Protein AF-A0A521U8N0-F1 (afdb_monomer)

Structure (mmCIF, N/CA/C/O backbone):
data_AF-A0A521U8N0-F1
#
_entry.id   AF-A0A521U8N0-F1
#
loop_
_atom_site.group_PDB
_atom_site.id
_atom_site.type_symbol
_atom_site.label_atom_id
_atom_site.label_alt_id
_atom_site.label_comp_id
_atom_site.label_asym_id
_atom_site.label_entity_id
_atom_site.label_seq_id
_atom_site.pdbx_PDB_ins_code
_atom_site.Cartn_x
_atom_site.Cartn_y
_atom_site.Cartn_z
_atom_site.occupancy
_atom_site.B_iso_or_equiv
_atom_site.auth_seq_id
_atom_site.auth_comp_id
_atom_site.auth_asym_id
_atom_site.auth_atom_id
_atom_site.pdbx_PDB_model_num
ATOM 1 N N . MET A 1 1 ? 9.269 -3.210 -18.118 1.00 71.38 1 MET A N 1
ATOM 2 C CA . MET A 1 1 ? 8.836 -3.898 -16.884 1.00 71.38 1 MET A CA 1
ATOM 3 C C . MET A 1 1 ? 7.527 -3.253 -16.472 1.00 71.38 1 MET A C 1
ATOM 5 O O . MET A 1 1 ? 7.456 -2.034 -16.515 1.00 71.38 1 MET A O 1
ATOM 9 N N . GLU A 1 2 ? 6.484 -4.034 -16.212 1.00 88.50 2 GLU A N 1
ATOM 10 C CA . GLU A 1 2 ? 5.180 -3.49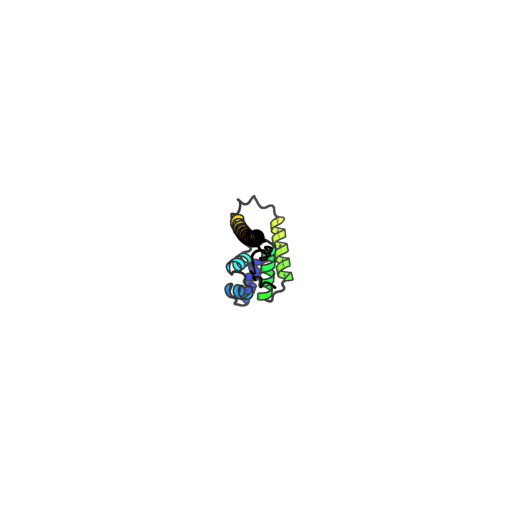4 -15.803 1.00 88.50 2 GLU A CA 1
ATOM 11 C C . GLU A 1 2 ? 5.268 -2.914 -14.375 1.00 88.50 2 GLU A C 1
ATOM 13 O O . GLU A 1 2 ? 5.842 -3.598 -13.517 1.00 88.50 2 GLU A O 1
ATOM 18 N N . PRO A 1 3 ? 4.740 -1.699 -14.107 1.00 92.75 3 PRO A N 1
ATOM 19 C CA . PRO A 1 3 ? 4.691 -1.125 -12.759 1.00 92.75 3 PRO A CA 1
ATOM 20 C C . PRO A 1 3 ? 3.941 -2.030 -11.783 1.00 92.75 3 PRO A C 1
ATOM 22 O O . PRO A 1 3 ? 2.967 -2.691 -12.163 1.00 92.75 3 PRO A O 1
ATOM 25 N N . ILE A 1 4 ? 4.355 -2.053 -10.514 1.00 95.75 4 ILE A N 1
ATOM 26 C CA . ILE A 1 4 ? 3.750 -2.984 -9.550 1.00 95.75 4 ILE A CA 1
ATOM 27 C C . ILE A 1 4 ? 2.257 -2.709 -9.328 1.00 95.75 4 ILE A C 1
ATOM 29 O O . ILE A 1 4 ? 1.481 -3.653 -9.195 1.00 95.75 4 ILE A O 1
ATOM 33 N N . GLY A 1 5 ? 1.845 -1.438 -9.343 1.00 96.12 5 GLY A N 1
ATOM 34 C CA . GLY A 1 5 ? 0.441 -1.058 -9.192 1.00 96.12 5 GLY A CA 1
ATOM 35 C C . GLY A 1 5 ? -0.447 -1.636 -10.296 1.00 96.12 5 GLY A C 1
ATOM 36 O O . GLY A 1 5 ? -1.454 -2.284 -10.008 1.00 96.12 5 GLY A O 1
ATOM 37 N N . THR A 1 6 ? -0.014 -1.506 -11.553 1.00 96.88 6 THR A N 1
ATOM 38 C CA . THR A 1 6 ? -0.707 -2.075 -12.718 1.00 96.88 6 THR A CA 1
ATOM 39 C C . THR A 1 6 ? -0.780 -3.597 -12.644 1.00 96.88 6 THR A C 1
ATOM 41 O O . THR A 1 6 ? -1.836 -4.172 -12.900 1.00 96.88 6 THR A O 1
ATOM 44 N N . PHE A 1 7 ? 0.314 -4.248 -12.236 1.00 97.06 7 PHE A N 1
ATOM 45 C CA . PHE A 1 7 ? 0.340 -5.696 -12.045 1.00 97.06 7 PHE A CA 1
ATOM 46 C C . PHE A 1 7 ? -0.695 -6.158 -11.009 1.00 97.06 7 PHE A C 1
ATOM 48 O O . PHE A 1 7 ? -1.446 -7.092 -11.277 1.00 97.06 7 PHE A O 1
ATOM 55 N N . LEU A 1 8 ? -0.763 -5.500 -9.846 1.00 97.69 8 LEU A N 1
ATOM 56 C CA . LEU A 1 8 ? -1.723 -5.845 -8.793 1.00 97.69 8 LEU A CA 1
ATOM 57 C C . LEU A 1 8 ? -3.169 -5.621 -9.235 1.00 97.69 8 LEU A C 1
ATOM 59 O O . LEU A 1 8 ? -4.013 -6.478 -8.982 1.00 97.69 8 LEU A O 1
ATOM 63 N N . ARG A 1 9 ? -3.441 -4.509 -9.931 1.00 98.44 9 ARG A N 1
ATOM 64 C CA . ARG A 1 9 ? -4.763 -4.225 -10.498 1.00 98.44 9 ARG A CA 1
ATOM 65 C C . ARG A 1 9 ? -5.205 -5.329 -11.447 1.00 98.44 9 ARG A C 1
ATOM 67 O O . ARG A 1 9 ? -6.293 -5.867 -11.275 1.00 98.44 9 ARG A O 1
ATOM 74 N N . ARG A 1 10 ? -4.348 -5.689 -12.407 1.00 98.00 10 ARG A N 1
ATOM 75 C CA . ARG A 1 10 ? -4.642 -6.743 -13.382 1.00 98.00 10 ARG A CA 1
ATOM 76 C C . ARG A 1 10 ? -4.921 -8.071 -12.683 1.00 98.00 10 ARG A C 1
ATOM 78 O O . ARG A 1 10 ? -5.951 -8.677 -12.916 1.00 98.00 10 ARG A O 1
ATOM 85 N N . GLU A 1 11 ? -4.051 -8.479 -11.762 1.00 98.00 11 GLU A N 1
ATOM 86 C CA . GLU A 1 11 ? -4.227 -9.709 -10.981 1.00 98.00 11 GLU A CA 1
ATOM 87 C C . GLU A 1 11 ? -5.531 -9.717 -10.161 1.00 98.00 11 GLU A C 1
ATOM 89 O O . GLU A 1 11 ? -6.159 -10.767 -10.004 1.00 98.00 11 GLU A O 1
ATOM 94 N N . ARG A 1 12 ? -5.957 -8.569 -9.622 1.00 98.25 12 ARG A N 1
ATOM 95 C CA . ARG A 1 12 ? -7.246 -8.438 -8.931 1.00 98.25 12 ARG A CA 1
ATOM 96 C C . ARG A 1 12 ? -8.417 -8.579 -9.909 1.00 98.25 12 ARG A C 1
ATOM 98 O O . ARG A 1 12 ? -9.349 -9.336 -9.638 1.00 98.25 12 ARG A O 1
ATOM 105 N N . GLU A 1 13 ? -8.369 -7.857 -11.022 1.00 98.19 13 GLU A N 1
ATOM 106 C CA . GLU A 1 13 ? -9.431 -7.818 -12.032 1.00 98.19 13 GLU A CA 1
ATOM 107 C C . GLU A 1 13 ? -9.600 -9.160 -12.750 1.00 98.19 13 GLU A C 1
ATOM 109 O O . GLU A 1 13 ? -10.731 -9.605 -12.931 1.00 98.19 13 GLU A O 1
ATOM 114 N N . ASP A 1 14 ? -8.505 -9.865 -13.043 1.00 97.88 14 ASP A N 1
ATOM 115 C CA . ASP A 1 14 ? -8.513 -11.217 -13.621 1.00 97.88 14 ASP A CA 1
ATOM 116 C C . ASP A 1 14 ? -9.218 -12.235 -12.708 1.00 97.88 14 ASP A C 1
ATOM 118 O O . ASP A 1 14 ? -9.761 -13.238 -13.171 1.00 97.88 14 ASP A O 1
ATOM 122 N N . ARG A 1 15 ? -9.235 -11.974 -11.395 1.00 97.06 15 ARG A N 1
ATOM 123 C CA . ARG A 1 15 ? -9.957 -12.774 -10.394 1.00 97.06 15 ARG A CA 1
ATOM 124 C C . ARG A 1 15 ? -11.386 -12.283 -10.144 1.00 97.06 15 ARG A C 1
ATOM 126 O O . ARG A 1 15 ? -12.088 -12.891 -9.343 1.00 97.06 15 ARG A O 1
ATOM 133 N N . GLY A 1 16 ? -11.816 -11.202 -10.796 1.00 97.62 16 GLY A N 1
ATOM 134 C CA . GLY A 1 16 ? -13.144 -10.611 -10.624 1.00 97.62 16 GLY A CA 1
ATOM 135 C C . GLY A 1 16 ? -13.372 -9.961 -9.257 1.00 97.62 16 GLY A C 1
ATOM 136 O O . GLY A 1 16 ? -14.520 -9.787 -8.865 1.00 97.62 16 GLY A O 1
ATOM 137 N N . LEU A 1 17 ? -12.302 -9.621 -8.531 1.00 97.56 17 LEU A N 1
ATOM 138 C CA . LEU A 1 17 ? -12.392 -9.043 -7.190 1.00 97.56 17 LEU A CA 1
ATOM 139 C C . LEU A 1 17 ? -12.472 -7.512 -7.256 1.00 97.56 17 LEU A C 1
ATOM 141 O O . LEU A 1 17 ? -11.747 -6.850 -8.003 1.00 97.56 17 LEU A O 1
ATOM 145 N N . SER A 1 18 ? -13.321 -6.924 -6.429 1.00 98.19 18 SER A N 1
ATOM 146 C CA . SER A 1 18 ? -13.373 -5.487 -6.171 1.00 98.19 18 SER A CA 1
ATOM 147 C C . SER A 1 18 ? -12.300 -5.058 -5.165 1.00 98.19 18 SER A C 1
ATOM 149 O O . SER A 1 18 ? -11.720 -5.869 -4.439 1.00 98.19 18 SER A O 1
ATOM 151 N N . LEU A 1 19 ? -12.019 -3.754 -5.107 1.00 98.12 19 LEU A N 1
ATOM 152 C CA . LEU A 1 19 ? -11.134 -3.205 -4.075 1.00 98.12 19 LEU A CA 1
ATOM 153 C C . LEU A 1 19 ? -11.706 -3.397 -2.666 1.00 98.12 19 LEU A C 1
ATOM 155 O O . LEU A 1 19 ? -10.932 -3.617 -1.738 1.00 98.12 19 LEU A O 1
ATOM 159 N N . ASP A 1 20 ? -13.030 -3.344 -2.514 1.00 98.00 20 ASP A N 1
ATOM 160 C CA . ASP A 1 20 ? -13.696 -3.503 -1.219 1.00 98.00 20 ASP A CA 1
ATOM 161 C C . ASP A 1 20 ? -13.579 -4.940 -0.696 1.00 98.00 20 ASP A C 1
ATOM 163 O O . ASP A 1 20 ? -13.272 -5.140 0.476 1.00 98.00 20 ASP A O 1
ATOM 167 N N . GLU A 1 21 ? -13.674 -5.950 -1.565 1.00 98.12 21 GLU A N 1
ATOM 168 C CA . GLU A 1 21 ? -13.438 -7.347 -1.170 1.00 98.12 21 GLU A CA 1
ATOM 169 C C . GLU A 1 21 ? -11.998 -7.576 -0.691 1.00 98.12 21 GLU A C 1
ATOM 171 O O . GLU A 1 21 ? -11.759 -8.256 0.310 1.00 98.12 21 GLU A O 1
ATOM 176 N N . ILE A 1 22 ? -11.011 -6.968 -1.359 1.00 98.25 22 ILE A N 1
ATOM 177 C CA . ILE A 1 22 ? -9.623 -7.011 -0.884 1.00 98.25 22 ILE A CA 1
ATOM 178 C C . ILE A 1 22 ? -9.487 -6.254 0.443 1.00 98.25 22 ILE A C 1
ATOM 180 O O . ILE A 1 22 ? -8.769 -6.710 1.341 1.00 98.25 22 ILE A O 1
ATOM 184 N N . ALA A 1 23 ? -10.155 -5.110 0.590 1.00 98.25 23 ALA A N 1
ATOM 185 C CA . ALA A 1 23 ? -10.131 -4.316 1.813 1.00 98.25 23 ALA A CA 1
ATOM 186 C C . ALA A 1 23 ? -10.691 -5.097 3.009 1.00 98.25 23 ALA A C 1
ATOM 188 O O . ALA A 1 23 ? -10.087 -5.085 4.084 1.00 98.25 23 ALA A O 1
ATOM 189 N N . ASP A 1 24 ? -11.772 -5.848 2.812 1.00 97.88 24 ASP A N 1
ATOM 190 C CA . ASP A 1 24 ? -12.394 -6.678 3.843 1.00 97.88 24 ASP A CA 1
ATOM 191 C C . ASP A 1 24 ? -11.459 -7.788 4.337 1.00 97.88 24 ASP A C 1
ATOM 193 O O . ASP A 1 24 ? -11.313 -8.000 5.548 1.00 97.88 24 ASP A O 1
ATOM 197 N N . VAL A 1 25 ? -10.768 -8.460 3.412 1.00 97.31 25 VAL A N 1
ATOM 198 C CA . VAL A 1 25 ? -9.831 -9.549 3.733 1.00 97.31 25 VAL A CA 1
ATOM 199 C C . VAL A 1 25 ? -8.553 -9.018 4.381 1.00 97.31 25 VAL A C 1
ATOM 201 O O . VAL A 1 25 ? -8.052 -9.584 5.353 1.00 97.31 25 VAL A O 1
ATOM 204 N N . THR A 1 26 ? -7.999 -7.929 3.850 1.00 97.56 26 THR A N 1
ATOM 205 C CA . THR A 1 26 ? -6.695 -7.404 4.285 1.00 97.56 26 THR A CA 1
ATOM 206 C C . THR A 1 26 ? -6.785 -6.427 5.453 1.00 97.56 26 THR A C 1
ATOM 208 O O . THR A 1 26 ? -5.769 -6.158 6.096 1.00 97.56 26 THR A O 1
ATOM 211 N N . ARG A 1 27 ? -7.982 -5.891 5.731 1.00 97.69 27 ARG A N 1
ATOM 212 C CA . ARG A 1 27 ? -8.231 -4.769 6.652 1.00 97.69 27 ARG A CA 1
ATOM 213 C C . ARG A 1 27 ? -7.480 -3.489 6.278 1.00 97.69 27 ARG A C 1
ATOM 215 O O . ARG A 1 27 ? -7.244 -2.629 7.126 1.00 97.69 27 ARG A O 1
ATOM 222 N N . ILE A 1 28 ? -7.111 -3.354 5.008 1.00 97.44 28 ILE A N 1
ATOM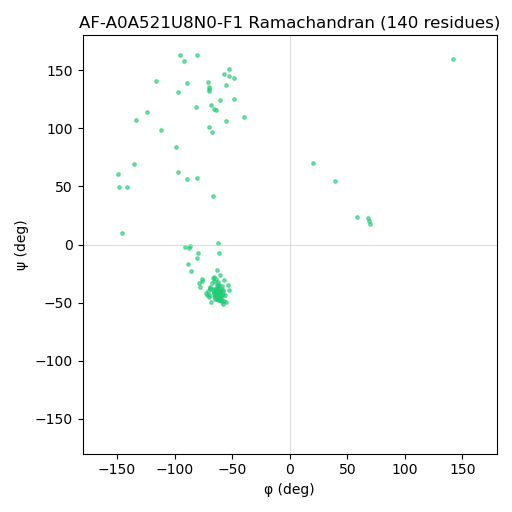 223 C CA . ILE A 1 28 ? -6.493 -2.152 4.452 1.00 97.44 28 ILE A CA 1
ATOM 224 C C . ILE A 1 28 ? -7.604 -1.327 3.800 1.00 97.44 28 ILE A C 1
ATOM 226 O O . ILE A 1 28 ? -8.358 -1.885 3.012 1.00 97.44 28 ILE A O 1
ATOM 230 N N . PRO A 1 29 ? -7.716 -0.014 4.067 1.00 97.38 29 PRO A N 1
ATOM 231 C CA . PRO A 1 29 ? -8.742 0.811 3.434 1.00 97.38 29 PRO A CA 1
ATOM 232 C C . PRO A 1 29 ? -8.679 0.737 1.902 1.00 97.38 29 PRO A C 1
ATOM 234 O O . PRO A 1 29 ? -7.589 0.870 1.337 1.00 97.38 29 PRO A O 1
ATOM 237 N N . SER A 1 30 ? -9.828 0.625 1.226 1.00 97.56 30 SER A N 1
ATOM 238 C CA . SER A 1 30 ? -9.921 0.559 -0.246 1.00 97.56 30 SER A CA 1
ATOM 239 C C . SER A 1 30 ? -9.204 1.727 -0.927 1.00 97.56 30 SER A C 1
ATOM 241 O O . SER A 1 30 ? -8.545 1.551 -1.947 1.00 97.56 30 SER A O 1
ATOM 243 N N . GLN A 1 31 ? -9.234 2.915 -0.310 1.00 96.44 31 GLN A N 1
ATOM 244 C CA . GLN A 1 31 ? -8.484 4.084 -0.776 1.00 96.44 31 GLN A CA 1
ATOM 245 C C . GLN A 1 31 ? -6.965 3.844 -0.794 1.00 96.44 31 GLN A C 1
ATOM 247 O O . GLN A 1 31 ? -6.290 4.247 -1.736 1.00 96.44 31 GLN A O 1
ATOM 252 N N . SER A 1 32 ? -6.414 3.185 0.225 1.00 96.81 32 SER A N 1
ATOM 253 C CA . SER A 1 32 ? -4.988 2.851 0.268 1.00 96.81 32 SER A CA 1
ATOM 254 C C . SER A 1 32 ? -4.631 1.797 -0.780 1.00 96.81 32 SER A C 1
ATOM 256 O O . SER A 1 32 ? -3.572 1.889 -1.391 1.00 96.81 32 SER A O 1
ATOM 258 N N . LEU A 1 33 ? -5.513 0.820 -1.019 1.00 98.19 33 LEU A N 1
ATOM 259 C CA . LEU A 1 33 ? -5.336 -0.182 -2.074 1.00 98.19 33 LEU A CA 1
ATOM 260 C C . LEU A 1 33 ? -5.372 0.454 -3.473 1.00 98.19 33 LEU A C 1
ATOM 262 O O . LEU A 1 33 ? -4.525 0.136 -4.304 1.00 98.19 33 LEU A O 1
ATOM 266 N N . ALA A 1 34 ? -6.271 1.415 -3.705 1.00 97.94 34 ALA A N 1
ATOM 267 C CA . ALA A 1 34 ? -6.307 2.198 -4.939 1.00 97.94 34 ALA A CA 1
ATOM 268 C C . ALA A 1 34 ? -4.992 2.964 -5.166 1.00 97.94 34 ALA A C 1
ATOM 270 O O . ALA A 1 34 ? -4.427 2.900 -6.254 1.00 97.94 34 ALA A O 1
ATOM 271 N N . LEU A 1 35 ? -4.446 3.609 -4.125 1.00 97.12 35 LEU A N 1
ATOM 272 C CA . LEU A 1 35 ? -3.150 4.297 -4.210 1.00 97.12 35 LEU A CA 1
ATOM 273 C C . LEU A 1 35 ? -1.995 3.341 -4.556 1.00 97.12 35 LEU A C 1
ATOM 275 O O . LEU A 1 35 ? -1.084 3.741 -5.282 1.00 97.12 35 LEU A O 1
ATOM 279 N N . LEU A 1 36 ? -2.026 2.089 -4.078 1.00 97.25 36 LEU A N 1
ATOM 280 C CA . LEU A 1 36 ? -1.049 1.069 -4.483 1.00 97.25 36 LEU A CA 1
ATOM 281 C C . LEU A 1 36 ? -1.177 0.732 -5.970 1.00 97.25 36 LEU A C 1
ATOM 283 O O . LEU A 1 36 ? -0.164 0.674 -6.661 1.00 97.25 36 LEU A O 1
ATOM 287 N N . GLU A 1 37 ? -2.402 0.533 -6.463 1.00 98.00 37 GLU A 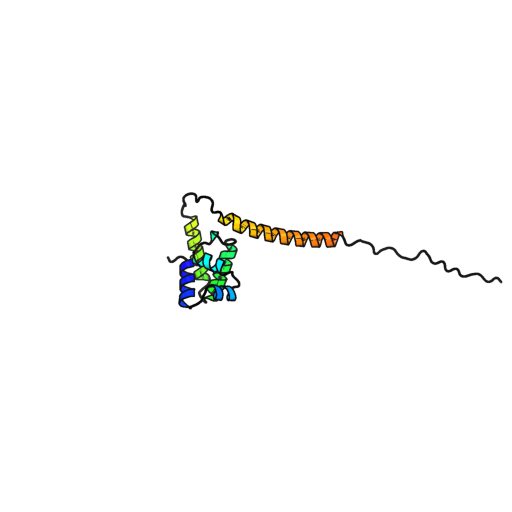N 1
ATOM 288 C CA . GLU A 1 37 ? -2.657 0.244 -7.881 1.00 98.00 37 GLU A CA 1
ATOM 289 C C . GLU A 1 37 ? -2.302 1.417 -8.804 1.00 98.00 37 GLU A C 1
ATOM 291 O O . GLU A 1 37 ? -1.878 1.210 -9.938 1.00 98.00 37 GLU A O 1
ATOM 296 N N . GLU A 1 38 ? -2.439 2.650 -8.317 1.00 96.62 38 GLU A N 1
ATOM 297 C CA . GLU A 1 38 ? -2.050 3.877 -9.019 1.00 96.62 38 GLU A CA 1
ATOM 298 C C . GLU A 1 38 ? -0.540 4.171 -8.948 1.00 96.62 38 GLU A C 1
ATOM 300 O O . GLU A 1 38 ? -0.072 5.112 -9.586 1.00 96.62 38 GLU A O 1
ATOM 305 N N . GLY A 1 39 ? 0.233 3.406 -8.167 1.00 93.44 39 GLY A N 1
ATOM 306 C CA . GLY A 1 39 ? 1.665 3.655 -7.960 1.00 93.44 39 GLY A CA 1
ATOM 307 C C . GLY A 1 39 ? 1.969 4.916 -7.137 1.00 93.44 39 GLY A C 1
ATOM 308 O O . GLY A 1 39 ? 3.092 5.425 -7.154 1.00 93.44 39 GLY A O 1
ATOM 309 N N . ARG A 1 40 ? 0.977 5.435 -6.405 1.00 92.19 40 ARG A N 1
ATOM 310 C CA . ARG A 1 40 ? 1.062 6.668 -5.607 1.00 92.19 40 ARG A CA 1
ATOM 311 C C . ARG A 1 40 ? 1.535 6.392 -4.183 1.00 92.19 40 ARG A C 1
ATOM 313 O O . ARG A 1 40 ? 0.863 6.712 -3.198 1.00 92.19 40 ARG A O 1
ATOM 320 N N . PHE A 1 41 ? 2.701 5.763 -4.067 1.00 92.06 41 PHE A N 1
ATOM 321 C CA . PHE A 1 41 ? 3.247 5.301 -2.785 1.00 92.06 41 PHE A CA 1
ATOM 322 C C . PHE A 1 41 ? 3.556 6.444 -1.810 1.00 92.06 41 PHE A C 1
ATOM 324 O O . PHE A 1 41 ? 3.434 6.271 -0.601 1.00 92.06 41 PHE A O 1
ATOM 331 N N . GLU A 1 42 ? 3.889 7.627 -2.327 1.00 88.38 42 GLU A N 1
ATOM 332 C CA . GLU A 1 42 ? 4.134 8.853 -1.556 1.00 88.38 42 GLU A CA 1
ATOM 333 C C . GLU A 1 42 ? 2.908 9.362 -0.781 1.00 88.38 42 GLU A C 1
ATOM 335 O O . GLU A 1 42 ? 3.049 10.087 0.197 1.00 88.38 42 GLU A O 1
ATOM 340 N N . SER A 1 43 ? 1.696 8.970 -1.188 1.00 89.50 43 SER A N 1
ATOM 341 C CA . SER A 1 43 ? 0.452 9.353 -0.506 1.00 89.50 43 SER A CA 1
ATOM 342 C C . SER A 1 43 ? 0.077 8.407 0.647 1.00 89.50 43 SER A C 1
ATOM 344 O O . SER A 1 43 ? -0.944 8.614 1.308 1.00 89.50 43 SER A O 1
ATOM 346 N N . LEU A 1 44 ? 0.876 7.362 0.890 1.00 91.50 44 LEU A N 1
ATOM 347 C CA . LEU A 1 44 ? 0.671 6.376 1.954 1.00 91.50 44 LEU A CA 1
ATOM 348 C C . LEU A 1 44 ? 1.479 6.738 3.221 1.00 91.50 44 LEU A C 1
ATOM 350 O O . LEU A 1 44 ? 2.413 7.530 3.148 1.00 91.50 44 LEU A O 1
ATOM 354 N N . PRO A 1 45 ? 1.170 6.156 4.402 1.00 87.56 45 PRO A N 1
ATOM 355 C CA . PRO A 1 45 ? 1.778 6.549 5.686 1.00 87.56 45 PRO A CA 1
ATOM 356 C C . PRO A 1 45 ? 3.306 6.374 5.816 1.00 87.56 45 PRO A C 1
ATOM 358 O O . PRO A 1 45 ? 3.876 6.787 6.823 1.00 87.56 45 PRO A O 1
ATOM 361 N N . GLY A 1 46 ? 3.964 5.742 4.841 1.00 88.88 46 GLY A N 1
ATOM 362 C CA . GLY A 1 46 ? 5.414 5.542 4.788 1.00 88.88 46 GLY A CA 1
ATOM 363 C C . GLY A 1 46 ? 5.807 4.167 4.241 1.00 88.88 46 GLY A C 1
ATOM 364 O O . GLY A 1 46 ? 5.020 3.221 4.278 1.00 88.88 46 GLY A O 1
ATOM 365 N N .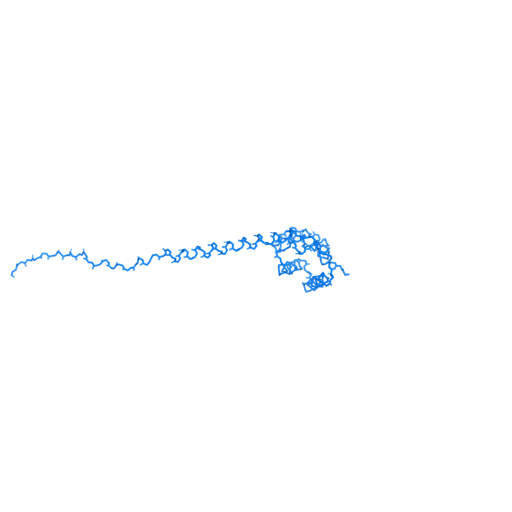 ASP A 1 47 ? 7.049 4.033 3.769 1.00 91.56 47 ASP A N 1
ATOM 366 C CA . ASP A 1 47 ? 7.561 2.825 3.093 1.00 91.56 47 ASP A CA 1
ATOM 367 C C . ASP A 1 47 ? 7.368 1.499 3.875 1.00 91.56 47 ASP A C 1
ATOM 369 O O . ASP A 1 47 ? 6.962 0.502 3.266 1.00 91.56 47 ASP A O 1
ATOM 373 N N . PRO A 1 48 ? 7.538 1.440 5.216 1.00 92.69 48 PRO A N 1
ATOM 374 C CA . PRO A 1 48 ? 7.238 0.223 5.974 1.00 92.69 48 PRO A CA 1
ATOM 375 C C . PRO A 1 48 ? 5.773 -0.223 5.850 1.00 92.69 48 PRO A C 1
ATOM 377 O O . PRO A 1 48 ? 5.504 -1.422 5.733 1.00 92.69 48 PRO A O 1
ATOM 380 N N . PHE A 1 49 ? 4.833 0.732 5.827 1.00 91.81 49 PHE A N 1
ATOM 381 C CA . PHE A 1 49 ? 3.408 0.455 5.637 1.00 91.81 49 PHE A CA 1
ATOM 382 C C . PHE A 1 49 ? 3.122 0.001 4.213 1.00 91.81 49 PHE A C 1
ATOM 384 O O . PHE A 1 49 ? 2.425 -0.993 4.040 1.00 91.81 49 PHE A O 1
ATOM 391 N N . VAL A 1 50 ? 3.719 0.652 3.208 1.00 96.69 50 VAL A N 1
ATOM 392 C CA . VAL A 1 50 ? 3.585 0.246 1.799 1.00 96.69 50 VAL A CA 1
ATOM 393 C C . VAL A 1 50 ? 3.999 -1.212 1.622 1.00 96.69 50 VAL A C 1
ATOM 395 O O . VAL A 1 50 ? 3.229 -2.020 1.107 1.00 96.69 50 VAL A O 1
ATOM 398 N N . ARG A 1 51 ? 5.169 -1.598 2.143 1.00 97.56 51 ARG A N 1
ATOM 399 C CA . ARG A 1 51 ? 5.628 -2.995 2.114 1.00 97.56 51 ARG A CA 1
ATOM 400 C C . ARG A 1 51 ? 4.688 -3.935 2.864 1.00 97.56 51 ARG A C 1
ATOM 402 O O . ARG A 1 51 ? 4.472 -5.058 2.417 1.00 97.56 51 ARG A O 1
ATOM 409 N N . GLY A 1 52 ? 4.143 -3.513 4.003 1.00 97.81 52 GLY A N 1
ATOM 410 C CA . GLY A 1 52 ? 3.131 -4.276 4.738 1.00 97.81 52 GLY A CA 1
ATOM 411 C C . GLY A 1 52 ? 1.872 -4.523 3.904 1.00 97.81 52 GLY A C 1
ATOM 412 O O . GLY A 1 52 ? 1.418 -5.663 3.799 1.00 97.81 52 GLY A O 1
ATOM 413 N N . PHE A 1 53 ? 1.365 -3.477 3.253 1.00 98.31 53 PHE A N 1
ATOM 41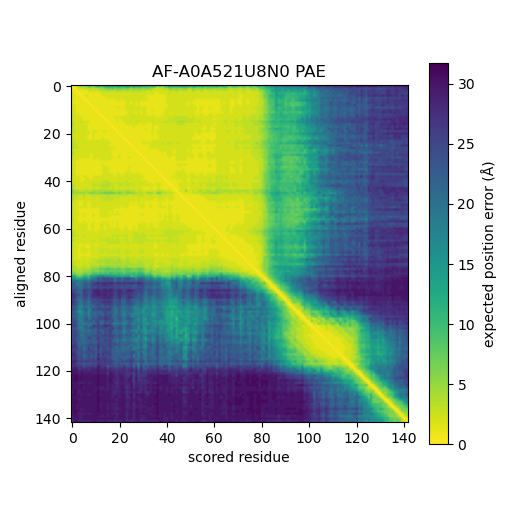4 C CA . PHE A 1 53 ? 0.172 -3.544 2.419 1.00 98.31 53 PHE A CA 1
ATOM 415 C C . PHE A 1 53 ? 0.382 -4.408 1.180 1.00 98.31 53 PHE A C 1
ATOM 417 O O . PHE A 1 53 ? -0.438 -5.278 0.909 1.00 98.31 53 PHE A O 1
ATOM 424 N N . LEU A 1 54 ? 1.516 -4.260 0.493 1.00 98.25 54 LEU A N 1
ATOM 425 C CA . LEU A 1 54 ? 1.880 -5.100 -0.648 1.00 98.25 54 LEU A CA 1
ATOM 426 C C . LEU A 1 54 ? 1.937 -6.587 -0.274 1.00 98.25 54 LEU A C 1
ATOM 428 O O . LEU A 1 54 ? 1.448 -7.422 -1.029 1.00 98.25 54 LEU A O 1
ATOM 432 N N . ARG A 1 55 ? 2.473 -6.935 0.907 1.00 98.50 55 ARG A N 1
ATOM 433 C CA . ARG A 1 55 ? 2.462 -8.327 1.395 1.00 98.50 55 ARG A CA 1
ATOM 434 C C . ARG A 1 55 ? 1.049 -8.847 1.623 1.00 98.50 55 ARG A C 1
ATOM 436 O O . ARG A 1 55 ? 0.752 -9.974 1.238 1.00 98.50 55 ARG A O 1
ATOM 443 N N . ALA A 1 56 ? 0.204 -8.064 2.289 1.00 98.38 56 ALA A N 1
ATOM 444 C CA . ALA A 1 56 ? -1.170 -8.463 2.572 1.00 98.38 56 ALA A CA 1
ATOM 445 C C . ALA A 1 56 ? -1.981 -8.620 1.279 1.00 98.38 56 ALA A C 1
ATOM 447 O O . ALA A 1 56 ? -2.662 -9.627 1.111 1.00 98.38 56 ALA A O 1
ATOM 448 N N . TYR A 1 57 ? -1.833 -7.681 0.342 1.00 98.44 57 TYR A N 1
ATOM 449 C CA . TYR A 1 57 ? -2.502 -7.714 -0.952 1.00 98.44 57 TYR A CA 1
ATOM 450 C C . TYR A 1 57 ? -2.024 -8.911 -1.792 1.00 98.44 57 TYR A C 1
ATOM 452 O O . TYR A 1 57 ? -2.837 -9.698 -2.270 1.00 98.44 57 TYR A O 1
ATOM 460 N N . ALA A 1 58 ? -0.709 -9.144 -1.878 1.00 98.19 58 ALA A N 1
ATOM 461 C CA . ALA A 1 58 ? -0.159 -10.307 -2.575 1.00 98.19 58 ALA A CA 1
ATOM 462 C C . ALA A 1 58 ? -0.716 -11.632 -2.031 1.00 98.19 58 ALA A C 1
ATOM 464 O O . ALA A 1 58 ? -1.108 -12.506 -2.802 1.00 98.19 58 ALA A O 1
ATOM 465 N N . ARG A 1 59 ? -0.805 -11.764 -0.700 1.00 98.06 59 ARG A N 1
ATOM 466 C CA . ARG A 1 59 ? -1.407 -12.939 -0.057 1.00 98.06 59 ARG A CA 1
ATOM 467 C C . ARG A 1 59 ? -2.897 -13.074 -0.354 1.00 98.06 59 ARG A C 1
ATOM 469 O O . ARG A 1 59 ? -3.329 -14.186 -0.628 1.00 98.06 59 ARG A O 1
ATOM 476 N N . ALA A 1 60 ? -3.657 -11.979 -0.327 1.00 97.50 60 ALA A N 1
ATOM 477 C CA . ALA A 1 60 ? -5.087 -11.993 -0.644 1.00 97.50 60 ALA A CA 1
ATOM 478 C C . ALA A 1 60 ? -5.354 -12.430 -2.094 1.00 97.50 60 ALA A C 1
ATOM 480 O O . ALA A 1 60 ? -6.302 -13.162 -2.351 1.00 97.50 60 ALA A O 1
ATOM 481 N N . LEU A 1 61 ? -4.476 -12.048 -3.026 1.00 97.19 61 LEU A N 1
ATOM 482 C CA . LEU A 1 61 ? -4.525 -12.492 -4.420 1.00 97.19 61 LEU A CA 1
ATOM 483 C C . LEU A 1 61 ? -3.925 -13.893 -4.635 1.00 97.19 61 LEU A C 1
ATOM 485 O O . LEU A 1 61 ? -4.062 -14.465 -5.711 1.00 97.19 61 LEU A O 1
ATOM 489 N N . GLY A 1 62 ? -3.232 -14.468 -3.650 1.00 96.06 62 GLY A N 1
ATOM 490 C CA . GLY A 1 62 ? -2.533 -15.746 -3.813 1.00 96.06 62 GLY A CA 1
ATOM 491 C C . GLY A 1 62 ? -1.329 -15.681 -4.764 1.00 96.06 62 GLY A C 1
ATOM 492 O O . GLY A 1 62 ? -0.918 -16.705 -5.307 1.00 96.06 62 GLY A O 1
ATOM 493 N N . VAL A 1 63 ? -0.754 -14.494 -4.977 1.00 96.75 63 VAL A N 1
ATOM 494 C CA . VAL A 1 63 ? 0.474 -14.315 -5.767 1.00 96.75 63 VAL A CA 1
ATOM 495 C C . VAL A 1 63 ? 1.712 -14.367 -4.871 1.00 96.75 63 VAL A C 1
ATOM 497 O O . VAL A 1 63 ? 1.658 -14.131 -3.659 1.00 96.75 63 VAL A O 1
ATOM 500 N N . LYS A 1 64 ? 2.872 -14.669 -5.464 1.00 97.44 64 LYS A N 1
ATOM 501 C CA . LYS A 1 64 ? 4.136 -14.751 -4.724 1.00 97.44 64 LYS A CA 1
ATOM 502 C C . LYS A 1 64 ? 4.510 -13.389 -4.148 1.00 97.44 64 LYS A C 1
ATOM 504 O O . LYS A 1 64 ? 4.790 -12.434 -4.868 1.00 97.44 64 LYS A O 1
ATOM 509 N N . THR A 1 65 ? 4.538 -13.322 -2.821 1.00 97.25 65 THR A N 1
ATOM 510 C CA . THR A 1 65 ? 4.830 -12.086 -2.087 1.00 97.25 65 THR A CA 1
ATOM 511 C C . THR A 1 65 ? 6.232 -11.552 -2.383 1.00 97.25 65 THR A C 1
ATOM 513 O O . THR A 1 65 ? 6.398 -10.345 -2.545 1.00 97.25 65 THR A O 1
ATOM 516 N N . ASP A 1 66 ? 7.227 -12.433 -2.495 1.00 96.75 66 ASP A N 1
ATOM 517 C CA . ASP A 1 66 ? 8.611 -12.022 -2.752 1.00 96.75 66 ASP A CA 1
ATOM 518 C C . ASP A 1 66 ? 8.762 -11.360 -4.126 1.00 96.75 66 ASP A C 1
ATOM 520 O O . ASP A 1 66 ? 9.435 -10.336 -4.237 1.00 96.75 66 ASP A O 1
ATOM 524 N N . ASP A 1 67 ? 8.051 -11.857 -5.143 1.00 95.44 67 ASP A N 1
ATOM 525 C CA . ASP A 1 67 ? 8.053 -11.272 -6.488 1.00 95.44 67 ASP A CA 1
ATOM 526 C C . ASP A 1 67 ? 7.445 -9.862 -6.480 1.00 95.44 67 ASP A C 1
ATOM 528 O O . ASP A 1 67 ? 7.982 -8.939 -7.097 1.00 95.44 67 ASP A O 1
ATOM 532 N N . VAL A 1 68 ? 6.345 -9.670 -5.743 1.00 97.25 68 VAL A N 1
ATOM 533 C CA . VAL A 1 68 ? 5.694 -8.360 -5.570 1.00 97.25 68 VAL A CA 1
ATOM 534 C C . VAL A 1 68 ? 6.640 -7.362 -4.896 1.00 97.25 68 VAL A C 1
ATOM 536 O O . VAL A 1 68 ? 6.806 -6.236 -5.371 1.00 97.25 68 VAL A O 1
ATOM 539 N N . LEU A 1 69 ? 7.300 -7.771 -3.810 1.00 97.31 69 LEU A N 1
ATOM 540 C CA . LEU A 1 69 ? 8.222 -6.905 -3.075 1.00 97.31 69 LEU A CA 1
ATOM 541 C C . LEU A 1 69 ? 9.495 -6.597 -3.864 1.00 97.31 69 LEU A C 1
ATOM 543 O O . LEU A 1 69 ? 9.996 -5.473 -3.790 1.00 97.31 69 LEU A O 1
ATOM 547 N N . ALA A 1 70 ? 10.005 -7.561 -4.632 1.00 95.31 70 ALA A N 1
ATOM 548 C CA . ALA A 1 70 ? 11.145 -7.359 -5.514 1.00 95.31 70 ALA A CA 1
ATOM 549 C C . ALA A 1 70 ? 10.831 -6.302 -6.580 1.00 95.31 70 ALA A C 1
ATOM 551 O O . ALA A 1 70 ? 11.600 -5.351 -6.732 1.00 95.31 70 ALA A O 1
ATOM 552 N N . ARG A 1 71 ? 9.673 -6.402 -7.250 1.00 94.44 71 ARG A N 1
ATOM 553 C CA . ARG A 1 71 ? 9.215 -5.403 -8.234 1.00 94.44 71 ARG A CA 1
ATOM 554 C C . ARG A 1 71 ? 9.114 -4.011 -7.622 1.00 94.44 71 ARG A C 1
ATOM 556 O O . ARG A 1 71 ? 9.688 -3.073 -8.166 1.00 94.44 71 ARG A O 1
ATOM 563 N N . TYR A 1 72 ? 8.477 -3.900 -6.456 1.00 95.69 72 TYR A N 1
ATOM 564 C CA . TYR A 1 72 ? 8.398 -2.637 -5.721 1.00 95.69 72 TYR A CA 1
ATOM 565 C C . TYR A 1 72 ? 9.787 -2.072 -5.386 1.00 95.69 72 TYR A C 1
ATOM 567 O O . TYR A 1 72 ? 10.045 -0.891 -5.591 1.00 95.69 72 TYR A O 1
ATOM 575 N N . SER A 1 73 ? 10.721 -2.914 -4.929 1.00 94.06 73 SER A N 1
ATOM 576 C CA . SER A 1 73 ? 12.081 -2.471 -4.593 1.00 94.06 73 SER A CA 1
ATOM 577 C C . SER A 1 73 ? 12.850 -1.914 -5.795 1.00 94.06 73 SER A C 1
ATOM 579 O O . SER A 1 73 ? 13.613 -0.957 -5.651 1.00 94.06 73 SER A O 1
ATOM 581 N N . ILE A 1 74 ? 12.636 -2.500 -6.977 1.00 91.94 74 ILE A N 1
ATOM 582 C CA . ILE A 1 74 ? 13.251 -2.055 -8.228 1.00 91.94 74 ILE A CA 1
ATOM 583 C C . ILE A 1 74 ? 12.647 -0.712 -8.633 1.00 91.94 74 ILE A C 1
ATOM 585 O O . ILE A 1 74 ? 13.387 0.206 -8.965 1.00 91.94 74 ILE A O 1
ATOM 589 N N . GLU A 1 75 ? 11.325 -0.577 -8.555 1.00 90.38 75 GLU A N 1
ATOM 590 C CA . GLU A 1 75 ? 10.610 0.645 -8.920 1.00 90.38 75 GLU A CA 1
ATOM 591 C C . GLU A 1 75 ? 11.005 1.840 -8.040 1.00 90.38 75 GLU A C 1
ATOM 593 O O . GLU A 1 75 ? 11.347 2.900 -8.565 1.00 90.38 75 GLU A O 1
ATOM 598 N N . VAL A 1 76 ? 11.064 1.652 -6.717 1.00 88.81 76 VAL A N 1
ATOM 599 C CA . VAL A 1 76 ? 11.541 2.685 -5.779 1.00 88.81 76 VAL A CA 1
ATOM 600 C C . VAL A 1 76 ? 12.986 3.073 -6.087 1.00 88.81 76 VAL A C 1
ATOM 602 O O . VAL A 1 76 ? 13.288 4.253 -6.234 1.00 88.81 76 VAL A O 1
ATOM 605 N N . ARG A 1 77 ? 13.872 2.089 -6.285 1.00 87.38 77 ARG A N 1
ATOM 606 C CA . ARG A 1 77 ? 15.276 2.363 -6.617 1.00 87.38 77 ARG A CA 1
ATOM 607 C C . ARG A 1 77 ? 15.415 3.145 -7.921 1.00 87.38 77 ARG A C 1
ATOM 609 O O . ARG A 1 77 ? 16.231 4.053 -7.999 1.00 87.38 77 ARG A O 1
ATOM 616 N N . LEU A 1 78 ? 14.643 2.796 -8.948 1.00 83.62 78 LEU A N 1
ATOM 617 C CA . LEU A 1 78 ? 14.662 3.519 -10.219 1.00 83.62 78 LEU A CA 1
ATOM 618 C C . LEU A 1 78 ? 14.195 4.968 -10.044 1.00 83.62 78 LEU A C 1
ATOM 620 O O . LEU A 1 78 ? 14.779 5.863 -10.651 1.00 83.62 78 LEU A O 1
ATOM 624 N N . ARG A 1 79 ? 13.194 5.208 -9.187 1.00 76.62 79 ARG A N 1
ATOM 625 C CA . ARG A 1 79 ? 12.717 6.557 -8.857 1.00 76.62 79 ARG A CA 1
ATOM 626 C C . ARG A 1 79 ? 13.784 7.396 -8.148 1.00 76.62 79 ARG A C 1
ATOM 628 O O . ARG A 1 79 ? 13.893 8.578 -8.451 1.00 76.62 79 ARG A O 1
ATOM 635 N N . ASP A 1 80 ? 14.572 6.789 -7.264 1.00 76.31 80 ASP A N 1
ATOM 636 C CA . ASP A 1 80 ? 15.617 7.482 -6.496 1.00 76.31 80 ASP A CA 1
ATOM 637 C C . ASP A 1 80 ? 16.877 7.791 -7.326 1.00 76.31 80 ASP A C 1
ATOM 639 O O . ASP A 1 80 ? 17.587 8.756 -7.053 1.00 76.31 80 ASP A O 1
ATOM 643 N N . VAL A 1 81 ? 17.181 6.967 -8.337 1.00 72.44 81 VAL A N 1
ATOM 644 C CA . VAL A 1 81 ? 18.406 7.091 -9.153 1.00 72.44 81 VAL A CA 1
ATOM 645 C C . VAL A 1 81 ? 18.239 8.077 -10.317 1.00 72.44 81 VAL A C 1
ATOM 647 O O . VAL A 1 81 ? 19.227 8.625 -10.808 1.00 72.44 81 VAL A O 1
ATOM 650 N N . LEU A 1 82 ? 17.009 8.335 -10.767 1.00 67.44 82 LEU A N 1
ATOM 651 C CA . LEU A 1 82 ? 16.730 9.338 -11.794 1.00 67.44 82 LEU A CA 1
ATOM 652 C C . LEU A 1 82 ? 16.674 10.733 -11.144 1.00 67.44 82 LEU A C 1
ATOM 654 O O . LEU A 1 82 ? 15.792 10.965 -10.317 1.00 67.44 82 LEU A O 1
ATOM 658 N N . PRO A 1 83 ? 17.557 11.687 -11.508 1.00 56.72 83 PRO A N 1
ATOM 659 C CA . PRO A 1 83 ? 17.466 13.051 -11.007 1.00 56.72 83 PRO A CA 1
ATOM 660 C C . PRO A 1 83 ? 16.203 13.692 -11.587 1.00 56.72 83 PRO A C 1
ATOM 662 O O . PRO A 1 83 ? 16.171 14.145 -12.731 1.00 56.72 83 PRO A O 1
ATOM 665 N N . LEU A 1 84 ? 15.125 13.668 -10.810 1.00 58.28 84 LEU A N 1
ATOM 666 C CA . LEU A 1 84 ? 13.887 14.345 -11.159 1.00 58.28 84 LEU A CA 1
ATOM 667 C C . LEU A 1 84 ? 14.109 15.863 -11.028 1.00 58.28 84 LEU A C 1
ATOM 669 O O . LEU A 1 84 ? 14.749 16.298 -10.065 1.00 58.28 84 LEU A O 1
ATOM 673 N N . PRO A 1 85 ? 13.579 16.690 -11.952 1.00 60.41 85 PRO A N 1
ATOM 674 C CA . PRO A 1 85 ? 13.495 18.129 -11.722 1.00 60.41 85 PRO A CA 1
ATOM 675 C C . PRO A 1 85 ? 12.791 18.372 -10.379 1.00 60.41 85 PRO A C 1
ATOM 677 O O . PRO A 1 85 ? 11.906 17.584 -10.024 1.00 60.41 85 PRO A O 1
ATOM 680 N N . PRO A 1 86 ? 13.175 19.416 -9.620 1.00 56.12 86 PRO A N 1
ATOM 681 C CA . PRO A 1 86 ? 12.628 19.662 -8.294 1.00 56.12 86 PRO A CA 1
ATOM 682 C C . PRO A 1 86 ? 11.107 19.751 -8.403 1.00 56.12 86 PRO A C 1
ATOM 684 O O . PRO A 1 86 ? 10.559 20.709 -8.949 1.00 56.12 86 PRO A O 1
ATOM 687 N N . ARG A 1 87 ? 10.425 18.704 -7.932 1.00 58.06 87 ARG A N 1
ATOM 688 C CA . ARG A 1 87 ? 8.974 18.704 -7.802 1.00 58.06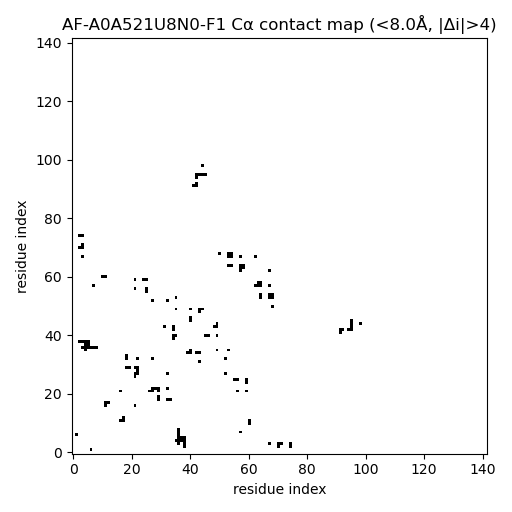 87 ARG A CA 1
ATOM 689 C C . ARG A 1 87 ? 8.632 19.839 -6.847 1.00 58.06 87 ARG A C 1
ATOM 691 O O . ARG A 1 87 ? 9.161 19.887 -5.737 1.00 58.06 87 ARG A O 1
ATOM 698 N N . MET A 1 88 ? 7.773 20.754 -7.297 1.00 51.19 88 MET A N 1
ATOM 699 C CA . MET A 1 88 ? 7.064 21.650 -6.389 1.00 51.19 88 MET A CA 1
ATOM 700 C C . MET A 1 88 ? 6.483 20.786 -5.271 1.00 51.19 88 MET A C 1
ATOM 702 O O . MET A 1 88 ? 5.848 19.774 -5.559 1.00 51.19 88 MET A O 1
ATOM 706 N N . LEU A 1 89 ? 6.827 21.151 -4.039 1.00 53.56 89 LEU A N 1
ATOM 707 C CA . LEU A 1 89 ? 6.547 20.435 -2.800 1.00 53.56 89 LEU A CA 1
ATOM 708 C C . LEU A 1 89 ? 5.136 19.836 -2.835 1.00 53.56 89 LEU A C 1
ATOM 710 O O . LEU A 1 89 ? 4.147 20.563 -2.850 1.00 53.56 89 LEU A O 1
ATOM 714 N N . ASP A 1 90 ? 5.077 18.509 -2.923 1.00 50.28 90 ASP A N 1
ATOM 715 C CA . ASP A 1 90 ? 3.836 17.748 -2.922 1.00 50.28 90 ASP A CA 1
ATOM 716 C C . ASP A 1 90 ? 3.218 17.867 -1.520 1.00 50.28 90 ASP A C 1
ATOM 718 O O . ASP A 1 90 ? 3.831 17.493 -0.516 1.00 50.28 90 ASP A O 1
ATOM 722 N N . ASP A 1 91 ? 2.001 18.407 -1.432 1.00 54.75 91 ASP A N 1
ATOM 723 C CA . ASP A 1 91 ? 1.227 18.552 -0.188 1.00 54.75 91 ASP A CA 1
ATOM 724 C C . ASP A 1 91 ? 0.887 17.191 0.472 1.00 54.75 91 ASP A C 1
ATOM 726 O O . ASP A 1 91 ? 0.241 17.127 1.528 1.00 54.75 91 ASP A O 1
ATOM 730 N N . SER A 1 92 ? 1.328 16.073 -0.115 1.00 56.50 92 SER A N 1
ATOM 731 C CA . SER A 1 92 ? 1.218 14.712 0.416 1.00 56.50 92 SER A CA 1
ATOM 732 C C . SER A 1 92 ? 1.866 14.537 1.798 1.00 56.50 92 SER A C 1
ATOM 734 O O . SER A 1 92 ? 1.330 13.791 2.627 1.00 56.50 92 SER A O 1
ATOM 736 N N . ASP A 1 93 ? 2.920 15.296 2.123 1.00 53.91 93 ASP A N 1
ATOM 737 C CA . ASP A 1 93 ? 3.570 15.269 3.448 1.00 53.91 93 ASP A CA 1
ATOM 738 C C . ASP A 1 93 ? 2.659 15.781 4.580 1.00 53.91 93 ASP A C 1
ATOM 740 O O . ASP A 1 93 ? 2.756 15.349 5.739 1.00 53.91 93 ASP A O 1
ATOM 744 N N . ALA A 1 94 ? 1.708 16.669 4.271 1.00 57.81 94 ALA A N 1
ATOM 745 C CA . ALA A 1 94 ? 0.776 17.196 5.266 1.00 57.81 94 ALA A CA 1
ATOM 746 C C . ALA A 1 94 ? -0.174 16.105 5.792 1.00 57.81 94 ALA A C 1
ATOM 748 O O . ALA A 1 94 ? -0.61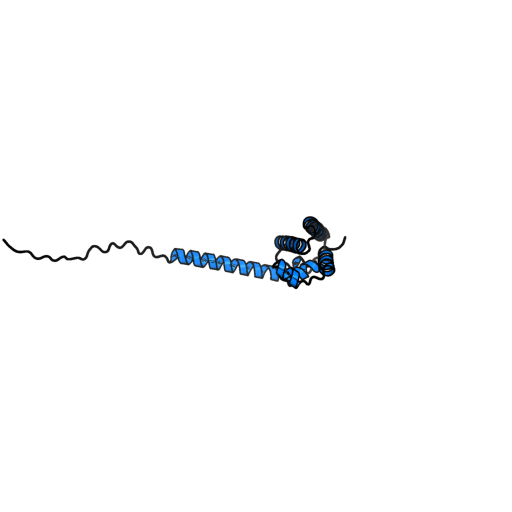6 16.147 6.947 1.00 57.81 94 ALA A O 1
ATOM 749 N N . ARG A 1 95 ? -0.473 15.096 4.960 1.00 59.06 95 ARG A N 1
ATOM 750 C CA . ARG A 1 95 ? -1.405 14.007 5.270 1.00 59.06 95 ARG A CA 1
ATOM 751 C C . ARG A 1 95 ? -0.780 12.943 6.175 1.00 59.06 95 ARG A C 1
ATOM 753 O O . ARG A 1 95 ? -1.493 12.426 7.032 1.00 59.06 95 ARG A O 1
ATOM 760 N N . GLY A 1 96 ? 0.521 12.673 6.053 1.00 57.56 96 GLY A N 1
ATOM 761 C CA . GLY A 1 96 ? 1.267 11.790 6.960 1.00 57.56 96 GLY A CA 1
ATOM 762 C C . GLY A 1 96 ? 1.520 12.417 8.338 1.00 57.56 96 GLY A C 1
ATOM 763 O O . GLY A 1 96 ? 1.291 11.776 9.367 1.00 57.56 96 GLY A O 1
ATOM 764 N N . ARG A 1 97 ? 1.878 13.711 8.383 1.00 61.12 97 ARG A N 1
ATOM 765 C CA . ARG A 1 97 ? 2.128 14.449 9.642 1.00 61.12 97 ARG A CA 1
ATOM 766 C C . ARG A 1 97 ? 0.934 14.457 10.596 1.00 61.12 97 ARG A C 1
ATOM 768 O O . ARG A 1 97 ? 1.111 14.306 11.802 1.00 61.12 97 ARG A O 1
ATOM 775 N N . ARG A 1 98 ? -0.287 14.598 10.076 1.00 62.62 98 ARG A N 1
ATOM 776 C CA . ARG A 1 98 ? -1.517 14.596 10.893 1.00 62.62 98 ARG A CA 1
ATOM 777 C C . ARG A 1 98 ? -1.825 13.235 11.532 1.00 62.62 98 ARG A C 1
ATOM 779 O O . ARG A 1 98 ? -2.302 13.215 12.662 1.00 62.62 98 ARG A O 1
ATOM 786 N N . PHE A 1 99 ? -1.499 12.114 10.877 1.00 68.25 99 PHE A N 1
ATOM 787 C CA . PHE A 1 99 ? -1.612 10.788 11.502 1.00 68.25 99 PHE A CA 1
ATOM 788 C C . PHE A 1 99 ? -0.540 10.584 12.580 1.00 68.25 99 PHE A C 1
ATOM 790 O O . PHE A 1 99 ? -0.855 10.086 13.659 1.00 68.25 99 PHE A O 1
ATOM 797 N N . GLY A 1 100 ? 0.696 11.040 12.339 1.00 71.12 100 GLY A N 1
ATOM 798 C CA . GLY A 1 100 ? 1.760 11.014 13.350 1.00 71.12 100 GLY A CA 1
ATOM 799 C C . GLY A 1 100 ? 1.418 11.836 14.599 1.00 71.12 100 GLY A C 1
ATOM 800 O O . GLY A 1 100 ? 1.611 11.367 15.719 1.00 71.12 100 GLY A O 1
ATOM 801 N N . LEU A 1 101 ? 0.831 13.024 14.417 1.00 77.25 101 LEU A N 1
ATOM 802 C CA . LEU A 1 101 ? 0.374 13.873 15.521 1.00 77.25 101 LEU A CA 1
ATOM 803 C C . LEU A 1 101 ? -0.762 13.215 16.317 1.00 77.25 101 LEU A C 1
ATOM 805 O O . LEU A 1 101 ? -0.730 13.220 17.544 1.00 77.25 101 LEU A O 1
ATOM 809 N N . ALA A 1 102 ? -1.747 12.621 15.635 1.00 78.44 102 ALA A N 1
ATOM 810 C CA . ALA A 1 102 ? -2.858 11.939 16.295 1.00 78.44 102 ALA A CA 1
ATOM 811 C C . ALA A 1 102 ? -2.369 10.775 17.174 1.00 78.44 102 ALA A C 1
ATOM 813 O O . ALA A 1 102 ? -2.783 10.662 18.326 1.00 78.44 102 ALA A O 1
ATOM 814 N N . ILE A 1 103 ? -1.432 9.962 16.672 1.00 85.00 103 ILE A N 1
ATOM 815 C CA . ILE A 1 103 ? -0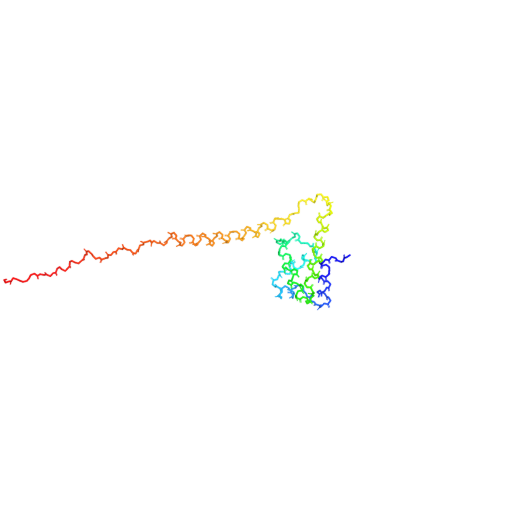.820 8.871 17.447 1.00 85.00 103 ILE A CA 1
ATOM 816 C C . ILE A 1 103 ? -0.046 9.429 18.651 1.00 85.00 103 ILE A C 1
ATOM 818 O O . ILE A 1 103 ? -0.218 8.936 19.766 1.00 85.00 103 ILE A O 1
ATOM 822 N N . ALA A 1 104 ? 0.756 10.481 18.461 1.00 84.25 104 ALA A N 1
ATOM 823 C CA . ALA A 1 104 ? 1.514 11.105 19.546 1.00 84.25 104 ALA A CA 1
ATOM 824 C C . ALA A 1 104 ? 0.607 11.667 20.656 1.00 84.25 104 ALA A C 1
ATOM 826 O O . ALA A 1 104 ? 0.904 11.490 21.837 1.00 84.25 104 ALA A O 1
ATOM 827 N N . LEU A 1 105 ? -0.523 12.287 20.295 1.00 91.62 105 LEU A N 1
ATOM 828 C CA . LEU A 1 105 ? -1.504 12.806 21.253 1.00 91.62 105 LEU A CA 1
ATOM 829 C C . LEU A 1 105 ? -2.176 11.691 22.058 1.00 91.62 105 LEU A C 1
ATOM 831 O O . LEU A 1 105 ? -2.332 11.832 23.268 1.00 91.62 105 LEU A O 1
ATOM 835 N N . VAL A 1 106 ? -2.538 10.578 21.413 1.00 91.25 106 VAL A N 1
ATOM 836 C CA . VAL A 1 106 ? -3.124 9.420 22.106 1.00 91.25 106 VAL A CA 1
ATOM 837 C C . VAL A 1 106 ? -2.124 8.825 23.095 1.00 91.25 106 VAL A C 1
ATOM 839 O O . VAL A 1 106 ? -2.470 8.609 24.254 1.00 91.25 106 VAL A O 1
ATOM 842 N N . VAL A 1 107 ? -0.869 8.623 22.680 1.00 92.31 107 VAL A N 1
ATOM 843 C CA . VAL A 1 107 ? 0.192 8.122 23.569 1.00 92.31 107 VAL A CA 1
ATOM 844 C C . VAL A 1 107 ? 0.414 9.078 24.740 1.00 92.31 107 VAL A C 1
ATOM 846 O O . VAL A 1 107 ? 0.469 8.640 25.888 1.00 92.31 107 VAL A O 1
ATOM 849 N N . PHE A 1 108 ? 0.481 10.384 24.480 1.00 94.00 108 PHE A N 1
ATOM 850 C CA . PHE A 1 108 ? 0.634 11.388 25.528 1.00 94.00 108 PHE A CA 1
ATOM 851 C C . PHE A 1 108 ? -0.545 11.386 26.510 1.00 94.00 108 PHE A C 1
ATOM 853 O O . PHE A 1 108 ? -0.323 11.410 27.716 1.00 94.00 108 PHE A O 1
ATOM 860 N N . ALA A 1 109 ? -1.787 11.295 26.026 1.00 94.06 109 ALA A N 1
ATOM 861 C CA . ALA A 1 109 ? -2.974 11.225 26.877 1.00 94.06 109 ALA A CA 1
ATOM 862 C C . ALA A 1 109 ? -2.978 9.965 27.764 1.00 94.06 109 ALA A C 1
ATOM 864 O O . ALA A 1 109 ? -3.300 10.039 28.952 1.00 94.06 109 ALA A O 1
ATOM 865 N N . VAL A 1 110 ? -2.559 8.815 27.225 1.00 95.00 110 VAL A N 1
ATOM 866 C CA . VAL A 1 110 ? -2.406 7.569 27.996 1.00 95.00 110 VAL A CA 1
ATOM 867 C C . VAL A 1 110 ? -1.311 7.710 29.061 1.00 95.00 110 VAL A C 1
ATOM 869 O O . VAL A 1 110 ? -1.518 7.349 30.216 1.00 95.00 110 VAL A O 1
ATOM 872 N N . LEU A 1 111 ? -0.161 8.295 28.723 1.00 93.81 111 LEU A N 1
ATOM 873 C CA . LEU A 1 111 ? 0.910 8.531 29.696 1.00 93.81 111 LEU A CA 1
ATOM 874 C C . LEU A 1 111 ? 0.501 9.543 30.774 1.00 93.81 111 LEU A C 1
ATOM 876 O O . LEU A 1 111 ? 0.791 9.333 31.949 1.00 93.81 111 LEU A O 1
ATOM 880 N N . ALA A 1 112 ? -0.204 10.609 30.396 1.00 92.00 112 ALA A N 1
ATOM 881 C CA . ALA A 1 112 ? -0.684 11.632 31.316 1.00 92.00 112 ALA A CA 1
ATOM 882 C C . ALA A 1 112 ? -1.726 11.072 32.292 1.00 92.00 112 ALA A C 1
ATOM 884 O O . ALA A 1 112 ? -1.654 11.358 33.484 1.00 92.00 112 ALA A O 1
ATOM 885 N N . THR A 1 113 ? -2.658 10.238 31.821 1.00 92.44 113 THR A N 1
ATOM 886 C CA . THR A 1 113 ? -3.641 9.567 32.689 1.00 92.44 113 THR A CA 1
ATOM 887 C C . THR A 1 113 ? -2.976 8.588 33.658 1.00 92.44 113 THR A C 1
ATOM 889 O O . THR A 1 113 ? -3.302 8.601 34.845 1.00 92.44 113 THR A O 1
ATOM 892 N N . LEU A 1 114 ? -1.991 7.805 33.204 1.00 91.44 114 LEU A N 1
ATOM 893 C CA . LEU A 1 114 ? -1.205 6.917 34.070 1.00 91.44 114 LEU A CA 1
ATOM 894 C C . LEU A 1 114 ? -0.380 7.692 35.108 1.00 91.44 114 LEU A C 1
ATOM 896 O O . LEU A 1 114 ? -0.397 7.346 36.290 1.00 91.44 114 LEU A O 1
ATOM 900 N N . ALA A 1 115 ? 0.298 8.765 34.693 1.00 87.31 115 ALA A N 1
ATOM 901 C CA . ALA A 1 115 ? 1.049 9.634 35.594 1.00 87.31 115 ALA A CA 1
ATOM 902 C C . ALA A 1 115 ? 0.119 10.280 36.631 1.00 87.31 115 ALA A C 1
ATOM 904 O O . ALA A 1 115 ? 0.380 10.199 37.828 1.00 87.31 115 ALA A O 1
ATOM 905 N N . MET A 1 116 ? -1.014 10.835 36.197 1.00 87.00 116 MET A N 1
ATOM 906 C CA . MET A 1 116 ? -2.017 11.434 37.079 1.00 87.00 116 MET A CA 1
ATOM 907 C C . MET A 1 116 ? -2.558 10.409 38.086 1.00 87.00 116 MET A C 1
ATOM 909 O O . MET A 1 116 ? -2.642 10.699 39.276 1.00 87.00 116 MET A O 1
ATOM 913 N N . SER A 1 117 ? -2.832 9.174 37.650 1.00 84.12 117 SER A N 1
ATOM 914 C CA . SER A 1 117 ? -3.240 8.084 38.544 1.00 84.12 117 SER A CA 1
ATOM 915 C C . SER A 1 117 ? -2.174 7.728 39.585 1.00 84.12 117 SER A C 1
ATOM 917 O O . SER A 1 117 ? -2.523 7.303 40.687 1.00 84.12 117 SER A O 1
ATOM 919 N N . PHE A 1 118 ? -0.889 7.860 39.252 1.00 84.62 118 PHE A N 1
ATOM 920 C CA . PHE A 1 118 ? 0.211 7.586 40.174 1.00 84.62 118 PHE A CA 1
ATOM 921 C C . PHE A 1 118 ? 0.424 8.736 41.169 1.00 84.62 118 PHE A C 1
ATOM 923 O O . PHE A 1 118 ? 0.695 8.485 42.342 1.00 84.62 118 PHE A O 1
ATOM 930 N N . LEU A 1 119 ? 0.244 9.987 40.730 1.00 81.94 119 LEU A N 1
ATOM 931 C CA . LEU A 1 119 ? 0.376 11.175 41.578 1.00 81.94 119 LEU A CA 1
ATOM 932 C C . LEU A 1 119 ? -0.823 11.385 42.518 1.00 81.94 119 LEU A C 1
ATOM 934 O O . LEU A 1 119 ? -0.634 11.891 43.621 1.00 81.94 119 LEU A O 1
ATOM 938 N N . LEU A 1 120 ? -2.039 10.992 42.115 1.00 73.88 120 LEU A N 1
ATOM 939 C CA . LEU A 1 120 ? -3.250 11.170 42.928 1.00 73.88 120 LEU A CA 1
ATOM 940 C C . LEU A 1 120 ? -3.530 10.034 43.910 1.00 73.88 120 LEU A C 1
ATOM 942 O O . LEU A 1 120 ? -4.486 10.168 44.666 1.00 73.88 120 LEU A O 1
ATOM 946 N N . ARG A 1 121 ? -2.743 8.946 43.955 1.00 66.31 121 ARG A N 1
ATOM 947 C CA . ARG A 1 121 ? -2.851 7.961 45.046 1.00 66.31 121 ARG A CA 1
ATOM 948 C C . ARG A 1 121 ? -2.326 8.605 46.334 1.00 66.31 121 ARG A C 1
ATOM 950 O O . ARG A 1 121 ? -1.108 8.675 46.519 1.00 66.31 121 ARG A O 1
ATOM 957 N N . PRO A 1 122 ? -3.194 9.079 47.243 1.00 58.59 122 PRO A N 1
ATOM 958 C CA . PRO A 1 122 ? -2.738 9.686 48.475 1.00 58.59 122 PRO A CA 1
ATOM 959 C C . PRO A 1 122 ? -2.161 8.554 49.326 1.00 58.59 122 PRO A C 1
ATOM 961 O O . PRO A 1 122 ? -2.806 7.522 49.505 1.00 58.59 122 PRO A O 1
ATOM 964 N N . ARG A 1 123 ? -0.963 8.745 49.886 1.00 57.78 123 ARG A N 1
ATOM 965 C CA . ARG A 1 123 ? -0.381 7.885 50.938 1.00 57.78 123 ARG A CA 1
ATOM 966 C C . ARG A 1 123 ? -1.167 7.984 52.263 1.00 57.78 123 ARG A C 1
ATOM 968 O O . ARG A 1 123 ? -0.586 8.109 53.333 1.00 57.78 123 ARG A O 1
ATOM 975 N N . ALA A 1 124 ? -2.494 8.000 52.213 1.00 57.47 124 ALA A N 1
ATOM 976 C CA . ALA A 1 124 ? -3.357 8.175 53.371 1.00 57.47 124 ALA A CA 1
ATOM 977 C C . ALA A 1 124 ? -3.830 6.814 53.886 1.00 57.47 124 ALA A C 1
ATOM 979 O O . ALA A 1 124 ? -5.021 6.521 53.872 1.00 57.47 124 ALA A O 1
ATOM 980 N N . GLN A 1 125 ? -2.896 5.968 54.321 1.00 59.66 125 GLN A N 1
ATOM 981 C CA . GLN A 1 125 ? -3.258 4.737 55.016 1.00 59.66 125 GLN A CA 1
ATOM 982 C C . GLN A 1 125 ? -2.205 4.335 56.046 1.00 59.66 125 GLN A C 1
ATOM 984 O O . GLN A 1 125 ? -1.790 3.196 56.061 1.00 59.66 125 GLN A O 1
ATOM 989 N N . ASP A 1 126 ? -1.796 5.272 56.905 1.00 48.66 126 ASP A N 1
ATOM 990 C CA . ASP A 1 126 ? -1.067 4.971 58.147 1.00 48.66 126 ASP A CA 1
ATOM 991 C C . ASP A 1 126 ? -1.402 6.027 59.216 1.00 48.66 126 ASP A C 1
ATOM 993 O O . ASP A 1 126 ? -0.553 6.783 59.686 1.00 48.66 126 ASP A O 1
ATOM 997 N N . ARG A 1 127 ? -2.680 6.144 59.593 1.00 56.78 127 ARG A N 1
ATOM 998 C CA . ARG A 1 127 ? -3.034 6.760 60.881 1.00 56.78 127 ARG A CA 1
ATOM 999 C C . ARG A 1 127 ? -3.613 5.669 61.777 1.00 56.78 127 ARG A C 1
ATOM 1001 O O . ARG A 1 127 ? -4.781 5.333 61.597 1.00 56.78 127 ARG A O 1
ATOM 1008 N N . PRO A 1 128 ? -2.826 5.082 62.698 1.00 53.56 128 PRO A N 1
ATOM 1009 C CA . PRO A 1 128 ? -3.364 4.128 63.652 1.00 53.56 128 PRO A CA 1
ATOM 1010 C C . PRO A 1 128 ? -4.342 4.849 64.583 1.00 53.56 128 PRO A C 1
ATOM 1012 O O . PRO A 1 128 ? -3.984 5.759 65.331 1.00 53.56 128 PRO A O 1
ATOM 1015 N N . GLU A 1 129 ? -5.600 4.436 64.503 1.00 57.78 129 GLU A N 1
ATOM 1016 C CA . GLU A 1 129 ? -6.734 4.956 65.260 1.00 57.78 129 GLU A CA 1
ATOM 1017 C C . GLU A 1 129 ? -6.770 4.361 66.684 1.00 57.78 129 GLU A C 1
ATOM 1019 O O . GLU A 1 129 ? -7.721 3.700 67.081 1.00 57.78 129 GLU A O 1
ATOM 1024 N N . GLN A 1 130 ? -5.701 4.524 67.471 1.00 50.78 130 GLN A N 1
ATOM 1025 C CA . GLN A 1 130 ? -5.643 3.979 68.837 1.00 50.78 130 GLN A CA 1
ATOM 1026 C C . GLN A 1 130 ? -5.078 4.990 69.835 1.00 50.78 130 GLN A C 1
ATOM 1028 O O . GLN A 1 130 ? -3.976 4.823 70.339 1.00 50.78 130 GLN A O 1
ATOM 1033 N N . LEU A 1 131 ? -5.823 6.065 70.121 1.00 56.09 131 LEU A N 1
ATOM 1034 C CA . LEU A 1 131 ? -5.484 7.007 71.205 1.00 56.09 131 LEU A CA 1
ATOM 1035 C C . LEU A 1 131 ? -6.704 7.613 71.931 1.00 56.09 131 LEU A C 1
ATOM 1037 O O . LEU A 1 131 ? -6.539 8.524 72.736 1.00 56.09 131 LEU A O 1
ATOM 1041 N N . SER A 1 132 ? -7.934 7.129 71.701 1.00 59.44 132 SER A N 1
ATOM 1042 C CA . SER A 1 132 ? -9.129 7.739 72.321 1.00 59.44 132 SER A CA 1
ATOM 1043 C C . SER A 1 132 ? -10.213 6.762 72.792 1.00 59.44 132 SER A C 1
ATOM 1045 O O . SER A 1 132 ? -11.399 6.950 72.556 1.00 59.44 132 SER A O 1
ATOM 1047 N N . SER A 1 133 ? -9.824 5.736 73.541 1.00 52.97 133 SER A N 1
ATOM 1048 C CA . SER A 1 133 ? -10.702 5.146 74.561 1.00 52.97 133 SER A CA 1
ATOM 1049 C C . SER A 1 133 ? -9.839 4.974 75.817 1.00 52.97 133 SER A C 1
ATOM 1051 O O . SER A 1 133 ? -8.889 4.211 75.831 1.00 52.97 133 SER A O 1
ATOM 1053 N N . ARG A 1 134 ? -9.970 5.754 76.895 1.00 55.38 134 ARG A N 1
ATOM 1054 C CA . ARG A 1 134 ? -11.213 6.125 77.585 1.00 55.38 134 ARG A CA 1
ATOM 1055 C C . ARG A 1 134 ? -12.185 4.943 77.656 1.00 55.38 134 ARG A C 1
ATOM 1057 O O . ARG A 1 134 ? -13.328 5.024 77.239 1.00 55.38 134 ARG A O 1
ATOM 1064 N N . VAL A 1 135 ? -11.679 3.845 78.206 1.00 55.81 135 VAL A N 1
ATOM 1065 C CA . VAL A 1 135 ? -12.398 3.033 79.193 1.00 55.81 135 VAL A CA 1
ATOM 1066 C C . VAL A 1 135 ? -11.828 3.506 80.541 1.00 55.81 135 VAL A C 1
ATOM 1068 O O . VAL A 1 135 ? -10.757 3.082 80.941 1.00 55.81 135 VAL A O 1
ATOM 1071 N N . THR A 1 136 ? -12.290 4.587 81.173 1.00 61.12 136 THR A N 1
ATOM 1072 C CA . THR A 1 136 ? -13.519 4.649 81.984 1.00 61.12 136 THR A CA 1
ATOM 1073 C C . THR A 1 136 ? -13.998 3.287 82.474 1.00 61.12 136 THR A C 1
ATOM 1075 O O . THR A 1 136 ? -15.049 2.814 82.063 1.00 61.12 136 THR A O 1
ATOM 1078 N N . LEU A 1 137 ? -13.256 2.687 83.407 1.00 55.41 137 LEU A N 1
ATOM 1079 C CA . LEU A 1 137 ? -13.839 1.785 84.397 1.00 55.41 137 LEU A CA 1
ATOM 1080 C C . LEU A 1 137 ? -13.488 2.280 85.806 1.00 55.41 137 LEU A C 1
ATOM 1082 O O . LEU A 1 137 ? -12.331 2.369 86.205 1.00 55.41 137 LEU A O 1
ATOM 1086 N N . ARG A 1 138 ? -14.557 2.686 86.495 1.00 56.22 138 ARG A N 1
ATOM 1087 C CA . ARG A 1 138 ? -14.670 3.061 87.906 1.00 56.22 138 ARG A CA 1
ATOM 1088 C C . ARG A 1 138 ? -14.018 2.028 88.837 1.00 56.22 138 ARG A C 1
ATOM 1090 O O . ARG A 1 138 ? -14.199 0.831 88.648 1.00 56.22 138 ARG A O 1
ATOM 1097 N N . LEU A 1 139 ? -13.399 2.533 89.905 1.00 58.56 139 LEU A N 1
ATOM 1098 C CA . LEU A 1 139 ? -13.136 1.824 91.165 1.00 58.56 139 LEU A CA 1
ATOM 1099 C C . LEU A 1 139 ? -14.424 1.207 91.750 1.00 58.56 139 LEU A C 1
ATOM 1101 O O . LEU A 1 139 ? -15.490 1.825 91.655 1.00 58.56 139 LEU A O 1
ATOM 1105 N N . PRO A 1 140 ? -14.300 0.098 92.494 1.00 52.19 140 PRO A N 1
ATOM 1106 C CA . PRO A 1 140 ? -14.891 0.055 93.826 1.00 52.19 140 PRO A CA 1
ATOM 1107 C C . PRO A 1 140 ? -13.815 -0.097 94.908 1.00 52.19 140 PRO A C 1
ATOM 1109 O O . PRO A 1 140 ? -12.821 -0.798 94.742 1.00 52.19 140 PRO A O 1
ATOM 1112 N N . ALA A 1 141 ? -14.047 0.621 96.002 1.00 57.94 141 ALA A N 1
ATOM 1113 C CA . ALA A 1 141 ? -13.259 0.622 97.222 1.00 57.94 141 ALA A CA 1
ATOM 1114 C C . ALA A 1 141 ? -13.406 -0.696 97.992 1.00 57.94 141 ALA A C 1
ATOM 1116 O O . ALA A 1 141 ? -14.541 -1.133 98.176 1.00 57.94 141 ALA A O 1
ATOM 1117 N N . VAL A 1 142 ? -12.285 -1.238 98.484 1.00 55.94 142 VAL A N 1
ATOM 1118 C CA . VAL A 1 142 ? -12.113 -1.883 99.802 1.00 55.94 142 VAL A CA 1
ATOM 1119 C C . VAL A 1 142 ? -10.665 -1.670 100.231 1.00 55.94 142 VAL A C 1
ATOM 1121 O O . VAL A 1 142 ? -9.779 -1.890 99.376 1.00 55.94 142 VAL A O 1
#

Secondary structure (DSSP, 8-state):
---HHHHHHHHHHHTT--HHHHHHHH---HHHHHHHHTT-GGGSS-HHHHHHHHHHHHHHHT--HHHHHHHHHHHHHHHHHS--------THHHHHHHHHHHHHHHHHHHHHHHHHHHHS----------S-----------

Radius of gyration: 31.22 Å; Cα contacts (8 Å, |Δi|>4): 84; chains: 1; bounding box: 33×37×117 Å

Solvent-accessible surface area (backbone atoms only — not comparable to full-atom values): 8702 Å² total; per-residue (Å²): 133,83,55,58,14,56,52,52,46,49,60,36,52,78,68,72,52,54,59,60,60,52,18,69,76,58,72,46,58,42,70,59,54,49,31,45,38,70,61,44,59,75,72,47,88,37,71,74,53,53,55,50,48,53,41,43,52,25,55,76,72,71,46,65,42,67,62,55,52,50,48,44,54,51,52,53,50,55,59,71,70,49,87,68,75,86,70,76,80,66,71,46,60,62,63,41,52,54,54,55,49,51,52,51,51,53,53,48,52,54,51,49,51,53,49,49,58,63,72,66,58,72,89,80,80,82,76,84,91,80,88,85,71,89,74,87,73,83,83,82,92,132

Sequence (142 aa):
MEPIGTFLRREREDRGLSLDEIADVTRIPSQSLALLEEGRFESLPGDPFVRGFLRAYARALGVKTDDVLARYSIEVRLRDVLPLPPRMLDDSDARGRRFGLAIALVVFAVLATLAMSFLLRPRAQDRPEQLSSRVTLRLPAV

Nearest PDB structures (foldseek):
  3fym-assembly1_A  TM=9.471E-01  e=1.379E-03  Staphylococcus aureus subsp. aureus Mu50
  2wus-assembly2_S  TM=9.397E-01  e=5.803E-03  Thermotoga maritima
  2ict-assembly1_A  TM=6.825E-01  e=3.022E-02  Escherichia coli CFT073
  2icp-assembly1_A  TM=6.431E-01  e=2.717E-02  E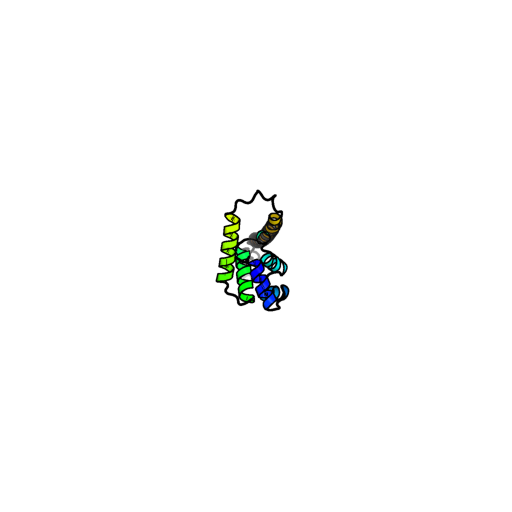scherichia coli CFT073
  6cf1-assembly1_A  TM=6.656E-01  e=6.715E-02  Proteus vulgaris

pLDDT: mean 82.91, std 17.23, range [48.66, 98.5]

Mean predicted aligned error: 14.43 Å

Foldseek 3Di:
DDQLLCVLVCLCVVVVHDLVNLCVQLVPDSVVNNCSNVVVCLLDLDDVVSLVSLQSSCVVSVHDSVVSVVSVVVVVVVVVPDPDDPPDDDCSVVNNVVVVVVVVVVVVVVVVVVVCVVVPPDPPDPDPPPDDDDPPDDDDDD